Protein AF-A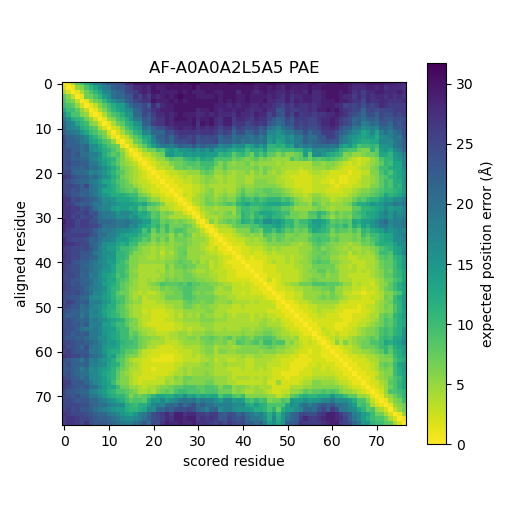0A0A2L5A5-F1 (afdb_monomer)

Solvent-accessible surface area (backbone atoms only — not comparable to full-atom values): 5057 Å² total; per-residue (Å²): 139,81,83,77,78,75,72,81,70,66,74,74,61,83,75,59,64,70,49,76,48,77,48,76,52,58,92,90,56,83,82,56,84,67,58,62,57,76,48,43,65,63,58,65,33,90,56,43,69,47,65,50,73,48,72,45,93,89,41,87,55,29,35,41,39,38,39,29,56,40,57,97,83,64,75,78,128

Mean predicted aligned error: 11.63 Å

Sequence (77 aa):
MVDSARSPVDDHNDKTILTWTEFQVPKDLELDTEWSGYFEPLARASGNAGSAMGESLESQGIYGLAFRPALLGESSE

Radius of gyration: 17.27 Å; Cα contacts (8 Å, |Δi|>4): 81; chains: 1; bounding box: 59×16×39 Å

pLDDT: mean 72.69, std 15.26, range [38.97, 89.56]

Nearest PDB structures (foldseek):
  7bio-assembly1_A  TM=5.713E-01  e=8.584E-01  Streptomyces bottropensis
  5f95-assembly2_B  TM=3.888E-01  e=6.739E+00  Homo sapiens

Structure (mmCIF, N/CA/C/O backbone):
data_AF-A0A0A2L5A5-F1
#
_entry.id   AF-A0A0A2L5A5-F1
#
loop_
_atom_site.group_PDB
_atom_site.id
_atom_site.type_symbol
_atom_site.label_atom_id
_atom_site.label_alt_id
_atom_site.label_comp_id
_atom_site.label_asym_id
_atom_site.label_entity_id
_atom_site.label_seq_id
_atom_site.pdbx_PDB_ins_code
_atom_site.Cartn_x
_atom_site.Cartn_y
_atom_site.Cartn_z
_atom_site.occupancy
_atom_site.B_iso_or_equiv
_atom_site.auth_seq_id
_atom_site.auth_comp_id
_atom_site.auth_asym_id
_atom_site.auth_atom_id
_atom_site.pdbx_PDB_model_num
ATOM 1 N N . MET A 1 1 ? 46.248 -8.131 9.063 1.00 38.97 1 MET A N 1
ATOM 2 C CA . MET A 1 1 ? 45.477 -7.290 8.129 1.00 38.97 1 MET A CA 1
ATOM 3 C C . MET A 1 1 ? 44.447 -8.203 7.504 1.00 38.97 1 MET A C 1
ATOM 5 O O . MET A 1 1 ? 44.835 -9.108 6.782 1.00 38.97 1 MET A O 1
ATOM 9 N N . VAL A 1 2 ? 43.188 -8.085 7.914 1.00 41.16 2 VAL A N 1
ATOM 10 C CA . VAL A 1 2 ? 42.074 -8.824 7.309 1.00 41.16 2 VAL A CA 1
ATOM 11 C C . VAL A 1 2 ? 41.302 -7.776 6.530 1.00 41.16 2 VAL A C 1
ATOM 13 O O . VAL A 1 2 ? 40.663 -6.921 7.136 1.00 41.16 2 VAL A O 1
ATOM 16 N N . ASP A 1 3 ? 41.468 -7.782 5.209 1.00 42.59 3 ASP A N 1
ATOM 17 C CA . ASP A 1 3 ? 40.599 -7.024 4.318 1.00 42.59 3 ASP A CA 1
ATOM 18 C C . ASP A 1 3 ? 39.228 -7.695 4.368 1.00 42.59 3 ASP A C 1
ATOM 20 O O . ASP A 1 3 ? 39.018 -8.786 3.832 1.00 42.59 3 ASP A O 1
ATOM 24 N N . SER A 1 4 ? 38.305 -7.066 5.091 1.00 46.12 4 SER A N 1
ATOM 25 C CA . SER A 1 4 ? 36.890 -7.392 5.026 1.00 46.12 4 SER A CA 1
ATOM 26 C C . SER A 1 4 ? 36.424 -7.101 3.606 1.00 46.12 4 SER A C 1
ATOM 28 O O . SER A 1 4 ? 36.225 -5.942 3.242 1.00 46.12 4 SER A O 1
ATOM 30 N N . ALA A 1 5 ? 36.256 -8.148 2.801 1.00 45.81 5 ALA A N 1
ATOM 31 C CA . ALA A 1 5 ? 35.540 -8.057 1.542 1.00 45.81 5 ALA A CA 1
ATOM 32 C C . ALA A 1 5 ? 34.129 -7.541 1.852 1.00 45.81 5 ALA A C 1
ATOM 34 O O . ALA A 1 5 ? 33.272 -8.270 2.354 1.00 45.81 5 ALA A O 1
ATOM 35 N N . ARG A 1 6 ? 33.915 -6.243 1.621 1.00 45.78 6 ARG A N 1
ATOM 36 C CA . ARG A 1 6 ? 32.595 -5.628 1.633 1.00 45.78 6 ARG A CA 1
ATOM 37 C C . ARG A 1 6 ? 31.812 -6.333 0.534 1.00 45.78 6 ARG A C 1
ATOM 39 O O . ARG A 1 6 ? 32.090 -6.128 -0.643 1.00 45.78 6 ARG A O 1
ATOM 46 N N . SER A 1 7 ? 30.904 -7.222 0.934 1.00 46.00 7 SER A N 1
ATOM 47 C CA . SER A 1 7 ? 29.917 -7.805 0.028 1.00 46.00 7 SER A CA 1
ATOM 48 C C . SER A 1 7 ? 29.286 -6.646 -0.745 1.00 46.00 7 SER A C 1
ATOM 50 O O . SER A 1 7 ? 28.897 -5.671 -0.091 1.00 46.00 7 SER A O 1
ATOM 52 N N . PRO A 1 8 ? 29.224 -6.689 -2.087 1.00 44.38 8 PRO A N 1
ATOM 53 C CA . PRO A 1 8 ? 28.503 -5.680 -2.836 1.00 44.38 8 PRO A CA 1
ATOM 54 C C . PRO A 1 8 ? 27.041 -5.844 -2.432 1.00 44.38 8 PRO A C 1
ATOM 56 O O . PRO A 1 8 ? 26.369 -6.792 -2.829 1.00 44.38 8 PRO A O 1
ATOM 59 N N . VAL A 1 9 ? 26.595 -4.992 -1.512 1.00 50.81 9 VAL A N 1
ATOM 60 C CA . VAL A 1 9 ? 25.173 -4.767 -1.308 1.00 50.81 9 VAL A CA 1
ATOM 61 C C . VAL A 1 9 ? 24.707 -4.230 -2.649 1.00 50.81 9 VAL A C 1
ATOM 63 O O . VAL A 1 9 ? 25.290 -3.284 -3.163 1.00 50.81 9 VAL A O 1
ATOM 66 N N . ASP A 1 10 ? 23.774 -4.952 -3.244 1.00 47.78 10 ASP A N 1
ATOM 67 C CA . ASP A 1 10 ? 23.264 -4.776 -4.594 1.00 47.78 10 ASP A CA 1
ATOM 68 C C . ASP A 1 10 ? 22.983 -3.288 -4.899 1.00 47.78 10 ASP A C 1
ATOM 70 O O . ASP A 1 10 ? 21.987 -2.723 -4.444 1.00 47.78 10 ASP A O 1
ATOM 74 N N . ASP A 1 11 ? 23.884 -2.645 -5.654 1.00 48.84 11 ASP A N 1
ATOM 75 C CA . ASP A 1 11 ? 23.862 -1.215 -6.039 1.00 48.84 11 ASP A CA 1
ATOM 76 C C . ASP A 1 11 ? 22.592 -0.839 -6.840 1.00 48.84 11 ASP A C 1
ATOM 78 O O . ASP A 1 11 ? 22.328 0.330 -7.131 1.00 48.84 11 ASP A O 1
ATOM 82 N N . HIS A 1 12 ? 21.784 -1.834 -7.218 1.00 51.56 12 HIS A N 1
ATOM 83 C CA . HIS A 1 12 ? 20.490 -1.650 -7.866 1.00 51.56 12 HIS A CA 1
ATOM 84 C C . HIS A 1 12 ? 19.412 -1.058 -6.945 1.00 51.56 12 HIS A C 1
ATOM 86 O O . HIS A 1 12 ? 18.504 -0.385 -7.439 1.00 51.56 12 HIS A O 1
ATOM 92 N N . ASN A 1 13 ? 19.508 -1.239 -5.623 1.00 53.09 13 ASN A N 1
ATOM 93 C CA . ASN A 1 13 ? 18.530 -0.658 -4.693 1.00 53.09 13 ASN A CA 1
ATOM 94 C C . ASN A 1 13 ? 18.666 0.867 -4.556 1.00 53.09 13 ASN A C 1
ATOM 96 O O . ASN A 1 13 ? 17.661 1.547 -4.355 1.00 53.09 13 ASN A O 1
ATOM 100 N N . ASP A 1 14 ? 19.865 1.420 -4.754 1.00 54.72 14 ASP A N 1
ATOM 101 C CA . ASP A 1 14 ? 20.154 2.845 -4.531 1.00 54.72 14 ASP A CA 1
ATOM 102 C C . ASP A 1 14 ? 19.490 3.785 -5.553 1.00 54.72 14 ASP A C 1
ATOM 104 O O . ASP A 1 14 ? 19.425 4.997 -5.347 1.00 54.72 14 ASP A O 1
ATOM 108 N N . LYS A 1 15 ? 18.951 3.245 -6.654 1.00 56.38 15 LYS A N 1
ATOM 109 C CA . LYS A 1 15 ? 18.228 4.02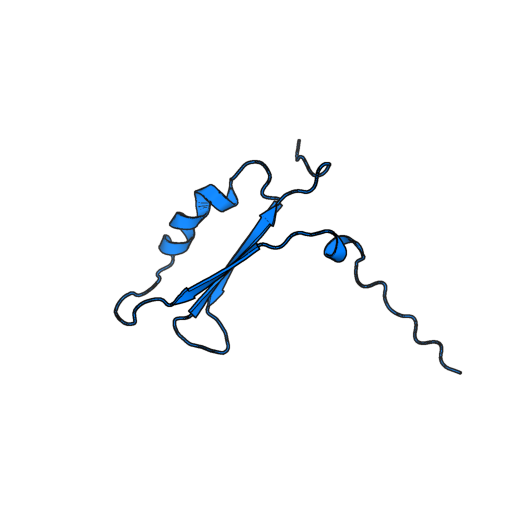0 -7.681 1.00 56.38 15 LYS A CA 1
ATOM 110 C C . LYS A 1 15 ? 16.710 3.891 -7.590 1.00 56.38 15 LYS A C 1
ATOM 112 O O . LYS A 1 15 ? 16.001 4.475 -8.407 1.00 56.38 15 LYS A O 1
ATOM 117 N N . THR A 1 16 ? 16.203 3.141 -6.616 1.00 65.44 16 THR A N 1
ATOM 118 C CA . THR A 1 16 ? 14.777 2.844 -6.508 1.00 65.44 16 THR A CA 1
ATOM 119 C C . THR A 1 16 ? 14.056 3.932 -5.710 1.00 65.44 16 THR A C 1
ATOM 121 O O . THR A 1 16 ? 14.281 4.089 -4.513 1.00 65.44 16 THR A O 1
ATOM 124 N N . ILE A 1 17 ? 13.149 4.677 -6.352 1.00 66.12 17 ILE A N 1
ATOM 125 C CA . ILE A 1 17 ? 12.268 5.621 -5.648 1.00 66.12 17 ILE A CA 1
ATOM 126 C C . ILE A 1 17 ? 11.172 4.817 -4.948 1.00 66.12 17 ILE A C 1
ATOM 128 O O . ILE A 1 17 ? 10.182 4.461 -5.569 1.00 66.12 17 ILE A O 1
ATOM 132 N N . LEU A 1 18 ? 11.315 4.526 -3.659 1.00 74.62 18 LEU A N 1
ATOM 133 C CA . LEU A 1 18 ? 10.231 3.919 -2.885 1.00 74.62 18 LEU A CA 1
ATOM 134 C C . LEU A 1 18 ? 9.307 5.012 -2.353 1.00 74.62 18 LEU A C 1
ATOM 136 O O . LEU A 1 18 ? 9.743 5.907 -1.630 1.00 74.62 18 LEU A O 1
ATOM 140 N N . THR A 1 19 ? 8.022 4.931 -2.695 1.00 78.88 19 THR A N 1
ATOM 141 C CA . THR A 1 19 ? 6.996 5.719 -2.004 1.00 78.88 19 THR A CA 1
ATOM 142 C C . THR A 1 19 ? 6.424 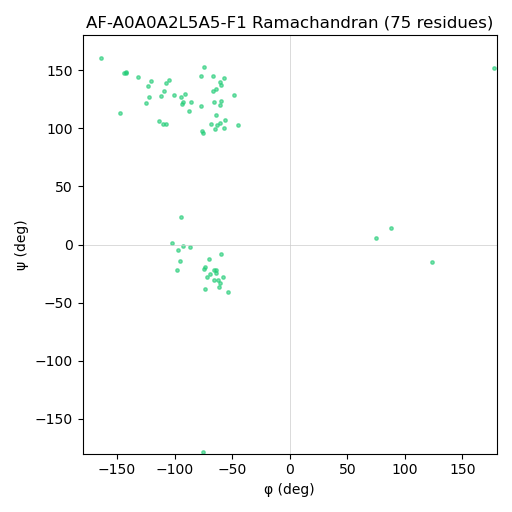4.869 -0.881 1.00 78.88 19 THR A C 1
ATOM 144 O O . THR A 1 19 ? 5.904 3.783 -1.136 1.00 78.88 19 THR A O 1
ATOM 147 N N . TRP A 1 20 ? 6.537 5.363 0.351 1.00 83.12 20 TRP A N 1
ATOM 148 C CA . TRP A 1 20 ? 5.991 4.735 1.551 1.00 83.12 20 TRP A CA 1
ATOM 149 C C . TRP A 1 20 ? 4.854 5.593 2.096 1.00 83.12 20 TRP A C 1
ATOM 151 O O . TRP A 1 20 ? 5.014 6.800 2.279 1.00 83.12 20 TRP A O 1
ATOM 161 N N . THR A 1 21 ? 3.696 4.982 2.323 1.00 84.81 21 THR A N 1
ATOM 162 C CA . THR A 1 21 ? 2.549 5.631 2.965 1.00 84.81 21 THR A CA 1
ATOM 163 C C . THR A 1 21 ? 2.157 4.837 4.195 1.00 84.81 21 THR A C 1
A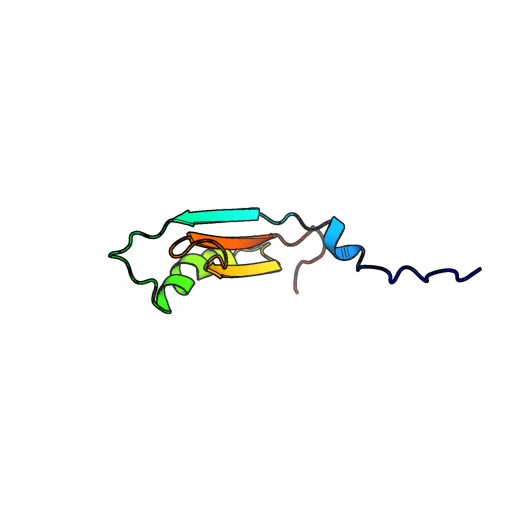TOM 165 O O . THR A 1 21 ? 1.907 3.638 4.100 1.00 84.81 21 THR A O 1
ATOM 168 N N . GLU A 1 22 ? 2.076 5.520 5.333 1.00 89.56 22 GLU A N 1
ATOM 169 C CA . GLU A 1 22 ? 1.557 4.958 6.576 1.00 89.56 22 GLU A CA 1
ATOM 170 C C . GLU A 1 22 ? 0.162 5.490 6.844 1.00 89.56 22 GLU A C 1
ATOM 172 O O . GLU A 1 22 ? -0.127 6.667 6.613 1.00 89.56 22 GLU A O 1
ATOM 177 N N . PHE A 1 23 ? -0.699 4.627 7.363 1.00 86.75 23 PHE A N 1
ATOM 178 C CA . PHE A 1 23 ? -2.034 5.016 7.782 1.00 86.75 23 PHE A CA 1
ATOM 179 C C . PHE A 1 23 ? -2.464 4.243 9.022 1.00 86.75 23 PHE A C 1
ATOM 181 O 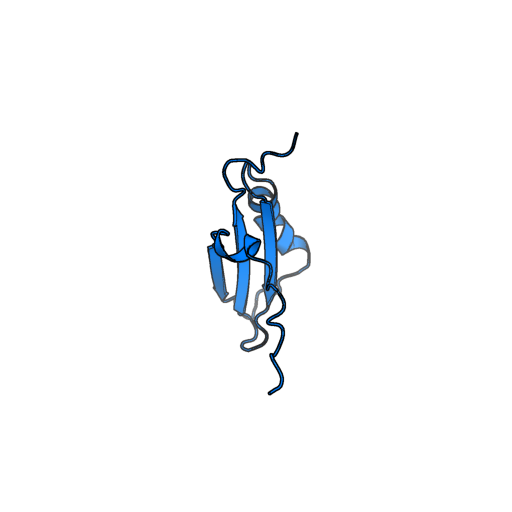O . PHE A 1 23 ? -2.088 3.090 9.233 1.00 86.75 23 PHE A O 1
ATOM 188 N N . GLN A 1 24 ? -3.264 4.909 9.852 1.00 89.31 24 GLN A N 1
ATOM 189 C CA . GLN A 1 24 ? -3.862 4.319 11.038 1.00 89.31 24 GLN A CA 1
ATOM 190 C C . GLN A 1 24 ? -5.258 3.796 10.716 1.00 89.31 24 GLN A C 1
ATOM 192 O O . GLN A 1 24 ? -6.113 4.529 10.219 1.00 89.31 24 GLN A O 1
ATOM 197 N N . VAL A 1 25 ? -5.485 2.534 11.047 1.00 85.56 25 VAL A N 1
ATOM 198 C CA . VAL A 1 25 ? -6.765 1.853 10.916 1.00 85.56 25 VAL A CA 1
ATOM 199 C C . VAL A 1 25 ? -7.554 2.022 12.219 1.00 85.56 25 VAL A C 1
ATOM 201 O O . VAL A 1 25 ? -7.011 1.784 13.304 1.00 85.56 25 VAL A O 1
ATOM 204 N N . PRO A 1 26 ? -8.825 2.453 12.150 1.00 86.25 26 PRO A N 1
ATOM 205 C CA . PRO A 1 26 ? -9.715 2.492 13.307 1.00 86.25 26 PRO A CA 1
ATOM 206 C C . PRO A 1 26 ? -9.869 1.116 13.971 1.00 86.25 26 PRO A C 1
ATOM 208 O O . PRO A 1 26 ? -9.920 0.094 13.301 1.00 86.25 26 PRO A O 1
ATOM 211 N N . LYS A 1 27 ? -9.973 1.075 15.304 1.00 81.06 27 LYS A N 1
ATOM 212 C CA . LYS A 1 27 ? -10.013 -0.187 16.076 1.00 81.06 27 LYS A CA 1
ATOM 213 C C . LYS A 1 27 ? -11.253 -1.046 15.818 1.00 81.06 27 LYS A C 1
ATOM 215 O O . LYS A 1 27 ? -11.248 -2.228 16.134 1.00 81.06 27 LYS A O 1
ATOM 220 N N . ASP A 1 28 ? -12.320 -0.431 15.332 1.00 83.06 28 ASP A N 1
ATOM 221 C CA . ASP A 1 28 ? -13.579 -1.062 14.946 1.00 83.06 28 ASP A CA 1
ATOM 222 C C . ASP A 1 28 ? -13.567 -1.584 13.501 1.00 83.06 28 ASP A C 1
ATOM 224 O O . ASP A 1 28 ? -14.539 -2.200 13.067 1.00 83.06 28 ASP A O 1
ATOM 228 N N . LEU A 1 29 ? -12.469 -1.363 12.773 1.00 77.81 29 LEU A N 1
ATOM 229 C CA . LEU A 1 29 ? -12.287 -1.782 11.394 1.00 77.81 29 LEU A CA 1
ATOM 230 C C . LEU A 1 29 ? -11.250 -2.907 11.323 1.00 77.81 29 LEU A C 1
ATOM 232 O O . LEU A 1 29 ? -10.046 -2.671 11.411 1.00 77.81 29 LEU A O 1
ATOM 236 N N . GLU A 1 30 ? -11.716 -4.142 11.149 1.00 71.56 30 GLU A N 1
ATOM 237 C CA . GLU A 1 30 ? -10.830 -5.262 10.833 1.00 71.56 30 GLU A CA 1
ATOM 238 C C . GLU A 1 30 ? -10.438 -5.192 9.351 1.00 71.56 30 GLU A C 1
ATOM 240 O O . GLU A 1 30 ? -11.293 -5.238 8.463 1.00 71.56 30 GLU A O 1
ATOM 245 N N . LEU A 1 31 ? -9.135 -5.061 9.075 1.00 72.94 31 LEU A N 1
ATOM 246 C CA . LEU A 1 31 ? -8.609 -5.251 7.727 1.00 72.94 31 LEU A CA 1
ATOM 247 C C . LEU A 1 31 ? -8.572 -6.751 7.434 1.00 72.94 31 LEU A C 1
ATOM 249 O O . LEU A 1 31 ? -7.636 -7.450 7.821 1.00 72.94 31 LEU A O 1
ATOM 253 N N . ASP A 1 32 ? -9.609 -7.255 6.777 1.00 70.69 32 ASP A N 1
ATOM 254 C CA . ASP A 1 32 ? -9.611 -8.611 6.243 1.00 70.69 32 ASP A CA 1
ATOM 255 C C . ASP A 1 32 ? -8.757 -8.726 4.962 1.00 70.69 32 ASP A C 1
ATOM 257 O O . ASP A 1 32 ? -8.108 -7.784 4.496 1.00 70.69 32 ASP A O 1
ATOM 261 N N . THR A 1 33 ? -8.731 -9.924 4.380 1.00 64.12 33 THR A N 1
ATOM 262 C CA . THR A 1 33 ? -7.925 -10.227 3.191 1.00 64.12 33 THR A CA 1
ATOM 263 C C . THR A 1 33 ? -8.354 -9.421 1.954 1.00 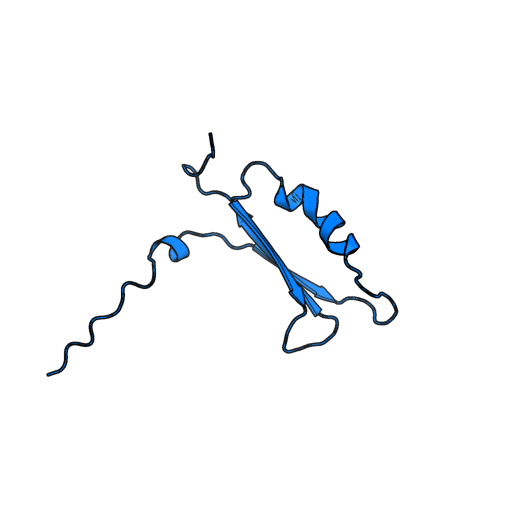64.12 33 THR A C 1
ATOM 265 O O . THR A 1 33 ? -7.534 -9.219 1.052 1.00 64.12 33 THR A O 1
ATOM 268 N N . GLU A 1 34 ? -9.595 -8.921 1.907 1.00 70.31 34 GLU A N 1
ATOM 269 C CA . GLU A 1 34 ? -10.145 -8.181 0.763 1.00 70.31 34 GLU A CA 1
ATOM 270 C C . GLU A 1 34 ? -9.587 -6.760 0.663 1.00 70.31 34 GLU A C 1
ATOM 272 O O . GLU A 1 34 ? -9.542 -6.186 -0.427 1.00 70.31 34 GLU A O 1
ATOM 277 N N . TRP A 1 35 ? -9.068 -6.206 1.762 1.00 73.50 35 TRP A N 1
ATOM 278 C CA . TRP A 1 35 ? -8.507 -4.856 1.774 1.00 73.50 35 TRP A CA 1
ATOM 279 C C . TRP A 1 35 ? -7.302 -4.675 0.855 1.00 73.50 35 TRP A C 1
ATOM 281 O O . TRP A 1 35 ? -7.115 -3.604 0.273 1.00 73.50 35 TRP A O 1
ATOM 291 N N . SER A 1 36 ? -6.521 -5.739 0.663 1.00 69.88 36 SER A N 1
ATOM 292 C CA . SER A 1 36 ? -5.436 -5.765 -0.323 1.00 69.88 36 SER A CA 1
ATOM 293 C C . SER A 1 36 ? -5.936 -5.490 -1.753 1.00 69.88 36 SER A C 1
ATOM 295 O O . SER A 1 36 ? -5.212 -4.904 -2.561 1.00 69.88 36 SER A O 1
ATOM 297 N N . GLY A 1 37 ? -7.200 -5.822 -2.042 1.00 77.44 37 GLY A N 1
ATOM 298 C CA . GLY A 1 37 ? -7.867 -5.578 -3.319 1.00 77.44 37 GLY A CA 1
ATOM 299 C C . GLY A 1 37 ? -8.066 -4.096 -3.640 1.00 77.44 37 GLY A C 1
ATOM 300 O O . GLY A 1 37 ? -7.975 -3.715 -4.806 1.00 77.44 37 GLY A O 1
ATOM 301 N N . TYR A 1 38 ? -8.235 -3.221 -2.641 1.00 79.62 38 TYR A N 1
ATOM 302 C CA . TYR A 1 38 ? -8.341 -1.773 -2.887 1.00 79.62 38 TYR A CA 1
ATOM 303 C C . TYR A 1 38 ? -7.055 -1.176 -3.471 1.00 79.62 38 TYR A C 1
ATOM 305 O O . TYR A 1 38 ? -7.102 -0.158 -4.164 1.00 79.62 38 TYR A O 1
ATOM 313 N N . PHE A 1 39 ? -5.912 -1.821 -3.233 1.00 78.31 39 PHE A N 1
ATOM 314 C CA . PHE A 1 39 ? -4.608 -1.395 -3.740 1.00 78.31 39 PHE A CA 1
ATOM 315 C C . PHE A 1 39 ? -4.201 -2.124 -5.028 1.00 78.31 39 PHE A C 1
ATOM 317 O O . PHE A 1 39 ? -3.202 -1.760 -5.650 1.00 78.31 39 PHE A O 1
ATOM 324 N N . GLU A 1 40 ? -4.995 -3.101 -5.477 1.00 82.31 40 GLU A N 1
ATOM 325 C CA . GLU A 1 40 ? -4.776 -3.845 -6.720 1.00 82.31 40 GLU A CA 1
ATOM 326 C C . GLU A 1 40 ? -4.625 -2.933 -7.956 1.00 82.31 40 GLU A C 1
ATOM 328 O O . GLU A 1 40 ? -3.719 -3.182 -8.759 1.00 82.31 40 GLU A O 1
ATOM 333 N N . PRO A 1 41 ? -5.405 -1.840 -8.126 1.00 85.75 41 PRO A N 1
ATOM 334 C CA . PRO A 1 41 ? -5.210 -0.930 -9.255 1.00 85.75 41 PRO A CA 1
ATOM 335 C C . PRO A 1 41 ? -3.832 -0.261 -9.260 1.00 85.75 41 PRO A C 1
ATOM 337 O O . PRO A 1 41 ? -3.245 -0.082 -10.323 1.00 85.75 41 PRO A O 1
ATOM 340 N N . LEU A 1 42 ? -3.298 0.078 -8.082 1.00 78.00 42 LEU A N 1
ATOM 341 C CA . LEU A 1 42 ? -1.965 0.673 -7.949 1.00 78.00 42 LEU A CA 1
ATOM 342 C C . LEU A 1 42 ? -0.871 -0.370 -8.192 1.00 78.00 42 LEU A C 1
ATOM 344 O O . LEU A 1 42 ? 0.114 -0.079 -8.866 1.00 78.00 42 LEU A O 1
ATOM 348 N N . ALA A 1 43 ? -1.078 -1.604 -7.724 1.00 80.12 43 ALA A N 1
ATOM 349 C CA . ALA A 1 43 ? -0.185 -2.722 -8.011 1.00 80.12 43 ALA A CA 1
ATOM 350 C C . ALA A 1 43 ? -0.083 -3.013 -9.522 1.00 80.12 43 ALA A C 1
ATOM 352 O O . ALA A 1 43 ? 0.981 -3.394 -10.009 1.00 80.12 43 ALA A O 1
ATOM 353 N N . ARG A 1 44 ? -1.174 -2.798 -10.269 1.00 83.94 44 ARG A N 1
ATOM 354 C CA . ARG A 1 44 ? -1.265 -2.992 -11.727 1.00 83.94 44 ARG A CA 1
ATOM 355 C C . ARG A 1 44 ? -0.974 -1.741 -12.556 1.00 83.94 44 ARG A C 1
ATOM 357 O O . ARG A 1 44 ? -1.046 -1.808 -13.783 1.00 83.94 44 ARG A O 1
ATOM 364 N N . ALA A 1 45 ? -0.700 -0.602 -11.924 1.00 84.81 45 ALA A N 1
ATOM 365 C CA . ALA A 1 45 ? -0.47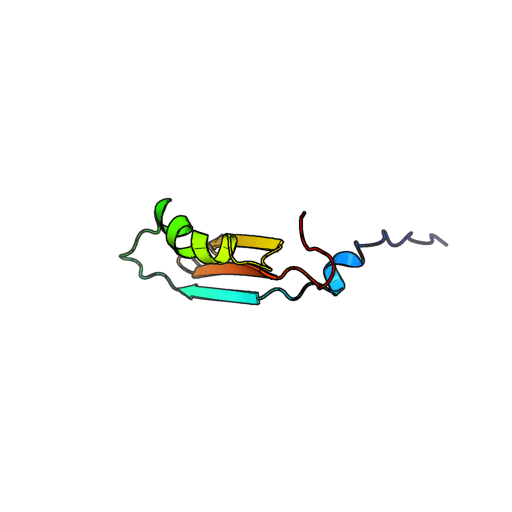8 0.641 -12.646 1.00 84.81 45 ALA A CA 1
ATOM 366 C C . ALA A 1 45 ? 0.718 0.503 -13.600 1.00 84.81 45 ALA A C 1
ATOM 368 O O . ALA A 1 45 ? 1.761 -0.047 -13.241 1.00 84.81 45 ALA A O 1
ATOM 369 N N . SER A 1 46 ? 0.580 1.022 -14.822 1.00 82.31 46 SER A N 1
ATOM 370 C CA . SER A 1 46 ? 1.685 1.058 -15.779 1.00 82.31 46 SER A CA 1
ATOM 371 C C . SER A 1 46 ? 2.843 1.855 -15.182 1.00 82.31 46 SER A C 1
ATOM 373 O O . SER A 1 46 ? 2.664 3.018 -14.815 1.00 82.31 46 SER A O 1
ATOM 375 N N . GLY A 1 47 ? 4.016 1.234 -15.091 1.00 82.00 47 GLY A N 1
ATOM 376 C CA . GLY A 1 47 ? 5.163 1.832 -14.419 1.00 82.00 47 GLY A CA 1
ATOM 377 C C . GLY A 1 47 ? 5.229 1.539 -12.922 1.00 82.00 47 GLY A C 1
ATOM 378 O O . GLY A 1 47 ? 6.016 2.187 -12.249 1.00 82.00 47 GLY A O 1
ATOM 379 N N . ASN A 1 48 ? 4.461 0.583 -12.393 1.00 83.62 48 ASN A N 1
ATOM 380 C CA . ASN A 1 48 ? 4.742 -0.052 -11.108 1.00 83.62 48 ASN A CA 1
ATOM 381 C C . ASN A 1 48 ? 5.580 -1.318 -11.334 1.00 83.62 48 ASN A C 1
ATOM 383 O O . ASN A 1 48 ? 5.172 -2.223 -12.055 1.00 83.62 48 ASN A O 1
ATOM 387 N N . ALA A 1 49 ? 6.745 -1.387 -10.704 1.00 82.81 49 ALA A N 1
ATOM 388 C CA . ALA A 1 49 ? 7.615 -2.554 -10.706 1.00 82.81 49 ALA A CA 1
ATOM 389 C C . ALA A 1 49 ? 7.397 -3.446 -9.474 1.00 82.81 49 ALA A C 1
ATOM 391 O O . ALA A 1 49 ? 7.880 -4.576 -9.465 1.00 82.81 49 ALA A O 1
ATOM 392 N N . GLY A 1 50 ? 6.712 -2.973 -8.429 1.00 82.94 50 GLY A N 1
ATOM 393 C CA . GLY A 1 50 ? 6.397 -3.797 -7.263 1.00 82.94 50 GLY A CA 1
ATOM 394 C C . GLY A 1 50 ? 5.669 -3.036 -6.163 1.00 82.94 50 GLY A C 1
ATOM 395 O O . GLY A 1 50 ? 5.844 -1.835 -5.996 1.00 82.94 50 GLY A O 1
ATOM 396 N N . SER A 1 51 ? 4.862 -3.748 -5.384 1.00 84.62 51 SER A N 1
ATOM 397 C CA . SER A 1 51 ? 4.124 -3.178 -4.258 1.00 84.62 51 SER A CA 1
ATOM 398 C C . SER A 1 51 ? 4.063 -4.152 -3.090 1.00 84.62 51 SER A C 1
ATOM 400 O O . SER A 1 51 ? 4.006 -5.363 -3.301 1.00 84.62 51 SER A O 1
ATOM 402 N N . ALA A 1 52 ? 4.038 -3.625 -1.869 1.00 84.12 52 ALA A N 1
ATOM 403 C CA . ALA A 1 52 ? 3.871 -4.413 -0.652 1.00 84.12 52 ALA A CA 1
ATOM 404 C C . ALA A 1 52 ? 3.004 -3.662 0.359 1.00 84.12 52 ALA A C 1
ATOM 406 O O . ALA A 1 52 ? 3.062 -2.438 0.437 1.00 84.12 52 ALA A O 1
ATOM 407 N N . MET A 1 53 ? 2.229 -4.400 1.147 1.00 84.75 53 MET A N 1
ATOM 408 C CA . MET A 1 53 ? 1.447 -3.872 2.260 1.00 84.75 53 MET A CA 1
ATOM 409 C C . MET A 1 53 ? 1.680 -4.747 3.489 1.00 84.75 53 MET A C 1
ATOM 411 O O . MET A 1 53 ? 1.808 -5.965 3.360 1.00 84.75 53 MET A O 1
ATOM 415 N N . GLY A 1 54 ? 1.718 -4.139 4.671 1.00 83.88 54 GLY A N 1
ATOM 416 C CA . GLY A 1 54 ? 1.832 -4.874 5.926 1.00 83.88 54 GLY A CA 1
ATOM 417 C C . GLY A 1 54 ? 1.478 -4.028 7.139 1.00 83.88 54 GLY A C 1
ATOM 418 O O . GLY A 1 54 ? 1.482 -2.801 7.073 1.00 83.88 54 GLY A O 1
ATOM 419 N N . GLU A 1 55 ? 1.168 -4.695 8.245 1.00 86.56 55 GLU A N 1
ATOM 420 C CA . GLU A 1 55 ? 1.017 -4.041 9.544 1.00 86.56 55 GLU A CA 1
ATOM 421 C C . GLU A 1 55 ? 2.396 -3.715 10.138 1.00 86.56 55 GLU A C 1
ATOM 423 O O . GLU A 1 55 ? 3.365 -4.462 9.964 1.00 86.56 55 GLU A O 1
ATOM 428 N N . SER A 1 56 ? 2.488 -2.593 10.847 1.00 84.69 56 SER A N 1
ATOM 429 C CA . SER A 1 56 ? 3.668 -2.208 11.610 1.00 84.69 56 SER A CA 1
ATOM 430 C C . SER A 1 56 ? 3.931 -3.194 12.746 1.00 84.69 56 SER A C 1
ATOM 432 O O . SER A 1 56 ? 3.048 -3.528 13.534 1.00 84.69 56 SER A O 1
ATOM 434 N N . LEU A 1 57 ? 5.193 -3.599 12.887 1.00 86.12 57 LEU A N 1
ATOM 435 C CA . LEU A 1 57 ? 5.644 -4.432 14.004 1.00 86.12 57 LEU A CA 1
ATOM 436 C C . LEU A 1 57 ? 5.727 -3.653 15.327 1.00 86.12 57 LEU A C 1
ATOM 438 O O . LEU A 1 57 ? 5.758 -4.259 16.396 1.00 86.12 57 LEU A O 1
ATOM 442 N N . GLU A 1 58 ? 5.783 -2.321 15.263 1.00 89.25 58 GLU A N 1
ATOM 443 C CA . GLU A 1 58 ? 5.976 -1.446 16.425 1.00 89.25 58 GLU A CA 1
ATOM 444 C C . GLU A 1 58 ? 4.660 -0.873 16.960 1.00 89.25 58 GLU A C 1
ATOM 446 O O . GLU A 1 58 ? 4.587 -0.442 18.111 1.00 89.25 58 GLU A O 1
ATOM 451 N N . SER A 1 59 ? 3.612 -0.821 16.134 1.00 86.81 59 SER A N 1
ATOM 452 C CA . SER A 1 59 ? 2.339 -0.191 16.489 1.00 86.81 59 SER A CA 1
ATOM 453 C C . SER A 1 59 ? 1.162 -0.898 15.831 1.00 86.81 59 SER A C 1
ATOM 455 O O . SER A 1 59 ? 0.974 -0.822 14.620 1.00 86.81 59 SER A O 1
ATOM 457 N N . GLN A 1 60 ? 0.332 -1.535 16.657 1.00 85.88 60 GLN A N 1
ATOM 458 C CA . GLN A 1 60 ? -0.898 -2.184 16.205 1.00 85.88 60 GLN A CA 1
ATOM 459 C C . GLN A 1 60 ? -1.852 -1.182 15.552 1.00 85.88 60 GLN A C 1
ATOM 461 O O . GLN A 1 60 ? -2.021 -0.057 16.037 1.00 85.88 60 GLN A O 1
ATOM 466 N N . GLY A 1 61 ? -2.499 -1.612 14.472 1.00 86.69 61 GLY A N 1
ATOM 467 C CA . GLY A 1 61 ? -3.423 -0.776 13.710 1.00 86.69 61 GLY A CA 1
ATOM 468 C C . GLY A 1 61 ? -2.740 0.279 12.838 1.00 86.69 61 GLY A C 1
ATOM 469 O O . GLY A 1 61 ? -3.437 1.097 12.246 1.00 86.69 61 GLY A O 1
ATOM 470 N N . ILE A 1 62 ? -1.408 0.288 12.736 1.00 88.62 62 ILE A N 1
ATOM 471 C CA . ILE A 1 62 ? -0.681 1.089 11.744 1.00 88.62 62 ILE A CA 1
ATOM 472 C C . ILE A 1 62 ? -0.286 0.181 10.591 1.00 88.62 62 ILE A C 1
ATOM 474 O O . ILE A 1 62 ? 0.322 -0.862 10.807 1.00 88.62 62 ILE A O 1
ATOM 478 N N . TYR A 1 63 ? -0.600 0.593 9.370 1.00 87.31 63 TYR A N 1
ATOM 479 C CA . TYR A 1 63 ? -0.279 -0.153 8.162 1.00 87.31 63 TYR A CA 1
ATOM 480 C C . TYR A 1 63 ? 0.606 0.678 7.250 1.00 87.31 63 TYR A C 1
ATOM 482 O O . TYR A 1 63 ? 0.421 1.888 7.111 1.00 87.31 63 TYR A O 1
ATOM 490 N N . GLY A 1 64 ? 1.572 0.002 6.641 1.00 87.38 64 GLY A N 1
ATOM 491 C CA . GLY A 1 64 ? 2.472 0.548 5.642 1.00 87.38 64 GLY A CA 1
ATOM 492 C C . GLY A 1 64 ? 2.129 0.017 4.260 1.00 87.38 64 GLY A C 1
ATOM 493 O O . GLY A 1 64 ? 1.845 -1.171 4.088 1.00 87.38 64 GLY A O 1
ATOM 494 N N . LEU A 1 65 ? 2.185 0.903 3.274 1.00 86.38 65 LEU A N 1
ATOM 495 C CA . LEU A 1 65 ? 2.043 0.591 1.862 1.00 86.38 65 LEU A CA 1
ATOM 496 C C . LEU A 1 65 ? 3.263 1.122 1.110 1.00 86.38 65 LEU A C 1
ATOM 498 O O . LEU A 1 65 ? 3.558 2.319 1.144 1.00 86.38 65 LEU A O 1
ATOM 502 N N . ALA A 1 66 ? 3.964 0.217 0.436 1.00 85.94 66 ALA A N 1
ATOM 503 C CA . ALA A 1 66 ? 5.143 0.497 -0.364 1.00 85.94 66 ALA A CA 1
ATOM 504 C C . ALA A 1 66 ? 4.825 0.349 -1.852 1.00 85.94 66 ALA A C 1
ATOM 506 O O . ALA A 1 66 ? 4.293 -0.681 -2.273 1.00 85.94 66 ALA A O 1
ATOM 507 N N . PHE A 1 67 ? 5.234 1.337 -2.646 1.00 85.19 67 PHE A N 1
ATOM 508 C CA . PHE A 1 67 ? 5.222 1.270 -4.106 1.00 85.19 67 PHE A CA 1
ATOM 509 C C . PHE A 1 67 ? 6.604 1.521 -4.678 1.00 85.19 67 PHE A C 1
ATOM 511 O O . PHE A 1 67 ? 7.303 2.460 -4.282 1.00 85.19 67 PHE A O 1
ATOM 518 N N . ARG A 1 68 ? 6.952 0.694 -5.658 1.00 84.19 68 ARG A N 1
ATOM 519 C CA . ARG A 1 68 ? 8.160 0.807 -6.454 1.00 84.19 68 ARG A CA 1
ATOM 520 C C . ARG A 1 68 ? 7.771 1.143 -7.892 1.00 84.19 68 ARG A C 1
ATOM 522 O O . ARG A 1 68 ? 7.324 0.247 -8.603 1.00 84.19 68 ARG A O 1
ATOM 529 N N . PRO A 1 69 ? 7.977 2.378 -8.366 1.00 79.00 69 PRO A N 1
ATOM 530 C CA . PRO A 1 69 ? 7.854 2.681 -9.772 1.00 79.00 69 PRO A CA 1
ATOM 531 C C . PRO A 1 69 ? 8.954 1.958 -10.561 1.00 79.00 69 PRO A C 1
ATOM 533 O O . PRO A 1 69 ? 10.077 1.794 -10.083 1.00 79.00 69 PRO A O 1
ATOM 536 N N . ALA A 1 70 ? 8.626 1.534 -11.775 1.00 75.69 70 ALA A N 1
ATOM 537 C CA . ALA A 1 70 ? 9.584 1.054 -12.753 1.00 75.69 70 ALA A CA 1
ATOM 538 C C . ALA A 1 70 ? 10.477 2.220 -13.181 1.00 75.69 70 ALA A C 1
ATOM 540 O O . ALA A 1 70 ? 9.991 3.309 -13.506 1.00 75.69 70 ALA A O 1
ATOM 541 N N . LEU A 1 71 ? 11.787 1.996 -13.189 1.00 72.8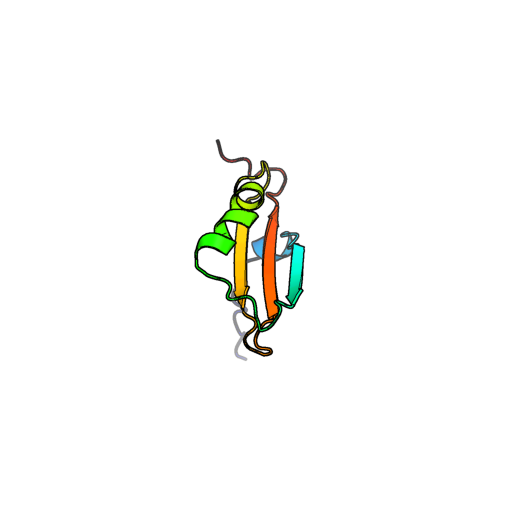8 71 LEU A N 1
ATOM 542 C CA . LEU A 1 71 ? 12.717 2.974 -13.740 1.00 72.88 71 LEU A CA 1
ATOM 543 C C . LEU A 1 71 ? 12.639 2.951 -15.273 1.00 72.88 71 LEU A C 1
ATOM 545 O O . LEU A 1 71 ? 12.293 1.938 -15.883 1.00 72.88 71 LEU A O 1
ATOM 549 N N . LEU A 1 72 ? 12.961 4.079 -15.916 1.00 61.28 72 LEU A N 1
ATOM 550 C CA . LEU A 1 72 ? 13.040 4.165 -17.377 1.00 61.28 72 LEU A CA 1
ATOM 551 C C . LEU A 1 72 ? 14.029 3.103 -17.897 1.00 61.28 72 LEU A C 1
ATOM 553 O O . LEU A 1 72 ? 15.235 3.242 -17.710 1.00 61.28 72 LEU A O 1
ATOM 557 N N . GLY A 1 73 ? 13.504 2.047 -18.525 1.00 60.59 73 GLY A N 1
ATOM 558 C CA . GLY A 1 73 ? 14.276 0.896 -19.014 1.00 60.59 73 GLY A CA 1
ATOM 559 C C . GLY A 1 73 ? 13.816 -0.465 -18.477 1.00 60.59 73 GLY A C 1
ATOM 560 O O . GLY A 1 73 ? 14.153 -1.476 -19.078 1.00 60.59 73 GLY A O 1
ATOM 561 N N . GLU A 1 74 ? 13.000 -0.504 -17.420 1.00 61.53 74 GLU A N 1
ATOM 562 C CA . GLU A 1 74 ? 12.418 -1.740 -16.856 1.00 61.53 74 GLU A CA 1
ATOM 563 C C . GLU A 1 74 ? 11.015 -2.045 -17.415 1.00 61.53 74 GLU A C 1
ATOM 565 O O . GLU A 1 74 ? 10.199 -2.707 -16.772 1.00 61.53 74 GLU A O 1
ATOM 570 N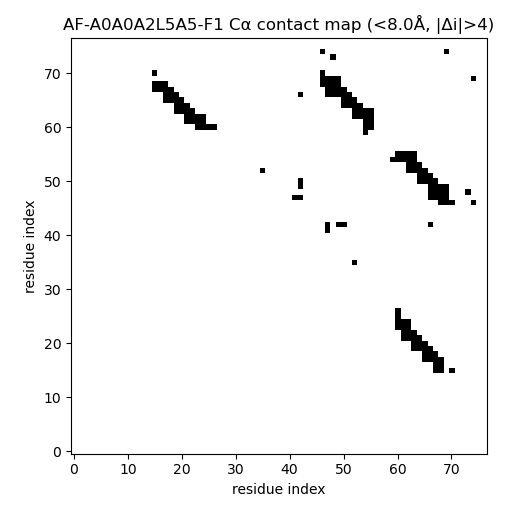 N . SER A 1 75 ? 10.700 -1.530 -18.610 1.00 53.44 75 SER A N 1
ATOM 571 C CA . SER A 1 75 ? 9.437 -1.841 -19.281 1.00 53.44 75 SER A CA 1
ATOM 572 C C . SER A 1 75 ? 9.426 -3.329 -19.611 1.00 53.44 75 SER A C 1
ATOM 574 O O . SER A 1 75 ? 10.208 -3.781 -20.442 1.00 53.44 75 SER A O 1
ATOM 576 N N . SER A 1 76 ? 8.559 -4.082 -18.938 1.00 56.19 76 SER A N 1
ATOM 577 C CA . SER A 1 76 ? 8.301 -5.477 -19.285 1.00 56.19 76 SER A CA 1
ATOM 578 C C . SER A 1 76 ? 7.638 -5.521 -20.663 1.00 56.19 76 SER A C 1
ATOM 580 O O . SER A 1 76 ? 6.630 -4.843 -20.878 1.00 56.19 76 SER A O 1
ATOM 582 N N . GLU A 1 77 ? 8.265 -6.250 -21.586 1.00 44.69 77 GLU A N 1
ATOM 583 C CA . GLU A 1 77 ? 7.638 -6.758 -22.813 1.00 44.69 77 GLU A CA 1
ATOM 584 C C . GLU A 1 77 ? 6.477 -7.711 -22.493 1.00 44.69 77 GLU A C 1
ATOM 586 O O . GLU A 1 77 ? 6.537 -8.396 -21.442 1.00 44.69 77 GLU A O 1
#

Secondary structure (DSSP, 8-state):
----------TTGGG---EEEEEEPPTT----TTHHHHTHHHHTSTTEEEEEEEE-SSSTTEEEEEEEEPPTT----

Organism: Penicillium italicum (NCBI:txid40296)

Foldseek 3Di:
DDPDPPDPPPPVVVPWDKDKDKDAADPVDDPDPCVVVVCVCVQVDQQWPHKDKDADPVDPRMIMIITTGHDVPNRDD